Protein AF-A0AAW6BEP5-F1 (afdb_monomer_lite)

Foldseek 3Di:
DAEAEPVVCVVCVVVQVVCCVVPVDKYFYDYPPHTDDTDHD

Radius of gyration: 9.52 Å; chains: 1; bounding box: 21×12×22 Å

Secondary structure (DSSP, 8-state):
-EEEEHHHHHHHHHHHHHHHHHH---EEEEETTEEEEE---

InterPro domains:
  IPR006442 Type II toxin-antitoxin system, antitoxin Phd/YefM [PF02604] (1-35)
  IPR036165 YefM-like superfamily [SSF143120] (1-34)

Structure (mmCIF, N/CA/C/O backbone):
data_AF-A0AAW6BEP5-F1
#
_entry.id   AF-A0AAW6BEP5-F1
#
loop_
_atom_site.group_PDB
_atom_site.id
_atom_site.type_symbol
_atom_site.label_atom_id
_atom_site.label_alt_id
_atom_site.label_comp_id
_atom_site.label_asym_id
_atom_site.label_entity_id
_atom_site.label_seq_id
_atom_site.pdbx_PDB_ins_code
_atom_site.Cartn_x
_atom_site.Cartn_y
_atom_site.Cartn_z
_atom_site.occupancy
_atom_site.B_iso_or_equiv
_atom_site.auth_seq_id
_atom_site.auth_comp_id
_atom_site.auth_asym_id
_atom_site.auth_atom_id
_atom_site.pdbx_PDB_model_num
ATOM 1 N N . MET A 1 1 ? -9.929 1.029 -6.323 1.00 71.81 1 MET A N 1
ATOM 2 C CA . MET A 1 1 ? -8.715 0.183 -6.229 1.00 71.81 1 MET A CA 1
ATOM 3 C C . MET A 1 1 ? -7.503 1.037 -6.528 1.00 71.81 1 MET A C 1
ATOM 5 O O . MET A 1 1 ? -7.167 1.264 -7.687 1.00 71.81 1 MET A O 1
ATOM 9 N N . GLU A 1 2 ? -6.909 1.577 -5.475 1.00 83.44 2 GLU A N 1
ATOM 10 C CA . GLU A 1 2 ? -5.729 2.433 -5.568 1.00 83.44 2 GLU A CA 1
ATOM 11 C C . GLU A 1 2 ? -4.492 1.608 -5.959 1.00 83.44 2 GLU A C 1
ATOM 13 O O . GLU A 1 2 ? -4.365 0.448 -5.562 1.00 83.44 2 GLU A O 1
ATOM 18 N N . LYS A 1 3 ? -3.585 2.177 -6.762 1.00 89.94 3 LYS A N 1
ATOM 19 C CA . LYS A 1 3 ? -2.348 1.515 -7.198 1.00 89.94 3 LYS A CA 1
ATOM 20 C C . LYS A 1 3 ? -1.149 2.224 -6.586 1.00 89.94 3 LYS A C 1
ATOM 22 O O . LYS A 1 3 ? -0.879 3.375 -6.906 1.00 89.94 3 LYS A O 1
ATOM 27 N N . ILE A 1 4 ? -0.408 1.503 -5.757 1.00 91.69 4 ILE A N 1
ATOM 28 C CA . ILE A 1 4 ? 0.687 2.026 -4.945 1.00 91.69 4 ILE A CA 1
ATOM 29 C C . ILE A 1 4 ? 2.001 1.403 -5.411 1.00 91.69 4 ILE A C 1
ATOM 31 O O . ILE A 1 4 ? 2.075 0.217 -5.738 1.00 91.69 4 ILE A O 1
ATOM 35 N N . ASN A 1 5 ? 3.063 2.203 -5.461 1.00 93.62 5 ASN A N 1
ATOM 36 C CA . ASN A 1 5 ? 4.393 1.703 -5.789 1.00 93.62 5 ASN A CA 1
ATOM 37 C C . ASN A 1 5 ? 4.959 0.859 -4.629 1.00 93.62 5 ASN A C 1
ATOM 39 O O . ASN A 1 5 ? 4.813 1.217 -3.466 1.00 93.62 5 ASN A O 1
ATOM 43 N N . ILE A 1 6 ? 5.669 -0.231 -4.920 1.00 94.12 6 ILE A N 1
ATOM 44 C CA . ILE A 1 6 ? 6.334 -1.063 -3.906 1.00 94.12 6 ILE A CA 1
ATOM 45 C C . ILE A 1 6 ? 7.274 -0.270 -2.977 1.00 94.12 6 ILE A C 1
ATOM 47 O O . ILE A 1 6 ? 7.415 -0.630 -1.811 1.00 94.12 6 ILE A O 1
ATOM 51 N N . TYR A 1 7 ? 7.907 0.808 -3.453 1.00 94.19 7 TYR A N 1
ATOM 52 C CA . TYR A 1 7 ? 8.789 1.637 -2.621 1.00 94.19 7 TYR A CA 1
ATOM 53 C C . TYR A 1 7 ? 8.024 2.433 -1.552 1.00 94.19 7 TYR A C 1
ATOM 55 O O . TYR A 1 7 ? 8.499 2.551 -0.425 1.00 94.19 7 TYR A O 1
ATOM 63 N N . GLU A 1 8 ? 6.828 2.909 -1.889 1.00 90.50 8 GLU A N 1
ATOM 64 C CA . GLU A 1 8 ? 5.885 3.520 -0.943 1.00 90.50 8 GLU A CA 1
ATOM 65 C C . GLU A 1 8 ? 5.343 2.451 0.011 1.00 90.50 8 GLU A C 1
ATOM 67 O O . GLU A 1 8 ? 5.409 2.587 1.233 1.00 90.50 8 GLU A O 1
ATOM 72 N N . ALA A 1 9 ? 4.898 1.324 -0.555 1.00 93.38 9 ALA A N 1
ATOM 73 C CA . ALA A 1 9 ? 4.276 0.245 0.199 1.00 93.38 9 ALA A CA 1
ATOM 74 C C . ALA A 1 9 ? 5.208 -0.344 1.264 1.00 93.38 9 ALA A C 1
ATOM 76 O O . ALA A 1 9 ? 4.776 -0.543 2.393 1.00 93.38 9 ALA A O 1
ATOM 77 N N . LYS A 1 10 ? 6.493 -0.572 0.953 1.00 92.25 10 LYS A N 1
ATOM 78 C CA . LYS A 1 10 ? 7.457 -1.092 1.942 1.00 92.25 10 LYS A CA 1
ATOM 79 C C . LYS A 1 10 ? 7.738 -0.102 3.076 1.00 92.25 10 LYS A C 1
ATOM 81 O O . LYS A 1 10 ? 8.078 -0.526 4.173 1.00 92.25 10 LYS A O 1
ATOM 86 N N . THR A 1 11 ? 7.614 1.197 2.806 1.00 96.25 11 THR A N 1
ATOM 87 C CA . THR A 1 11 ? 7.905 2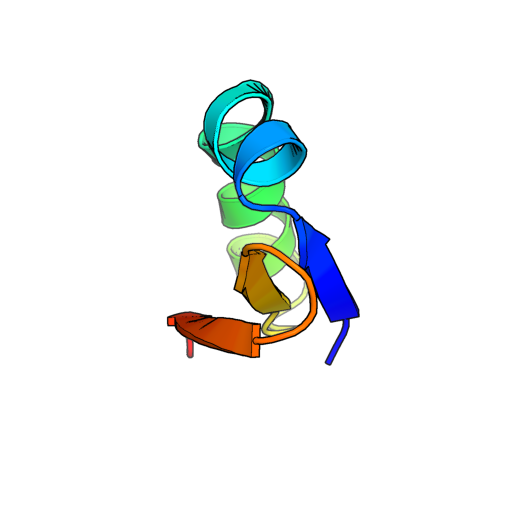.262 3.776 1.00 96.25 11 THR A CA 1
ATOM 88 C C . THR A 1 11 ? 6.719 2.483 4.714 1.00 96.25 11 THR A C 1
ATOM 90 O O . THR A 1 11 ? 6.902 2.743 5.900 1.00 96.25 11 THR A O 1
ATOM 93 N N . HIS A 1 12 ? 5.494 2.328 4.206 1.00 94.44 12 HIS A N 1
ATOM 94 C CA . HIS A 1 12 ? 4.265 2.656 4.932 1.00 94.44 12 HIS A CA 1
ATOM 95 C C . HIS A 1 12 ? 3.299 1.475 5.089 1.00 94.44 12 HIS A C 1
ATOM 97 O O . HIS A 1 12 ? 2.101 1.685 5.282 1.00 94.44 12 HIS A O 1
ATOM 103 N N . LEU A 1 13 ? 3.801 0.236 5.052 1.00 92.94 13 LEU A N 1
ATOM 104 C CA . LEU A 1 13 ? 2.966 -0.968 5.006 1.00 92.94 13 LEU A CA 1
ATOM 105 C C . LEU A 1 13 ? 1.927 -1.016 6.132 1.00 92.94 13 LEU A C 1
ATOM 107 O O . LEU A 1 13 ? 0.751 -1.234 5.867 1.00 92.94 13 LEU A O 1
ATOM 111 N N . SER A 1 14 ? 2.328 -0.742 7.375 1.00 94.25 14 SER A N 1
ATOM 112 C CA . SER A 1 14 ? 1.412 -0.752 8.523 1.00 94.25 14 SER A CA 1
ATOM 113 C C . SER A 1 14 ? 0.263 0.250 8.371 1.00 94.25 14 SER A C 1
ATOM 115 O O . SER A 1 14 ? -0.877 -0.065 8.699 1.00 94.25 14 SER A O 1
ATOM 117 N N . LYS A 1 15 ? 0.533 1.443 7.822 1.00 93.56 15 LYS A N 1
ATOM 118 C CA . LYS A 1 15 ? -0.498 2.460 7.568 1.00 93.56 15 LYS A CA 1
ATOM 119 C C . LYS A 1 15 ? -1.474 1.997 6.486 1.00 93.56 15 LYS A C 1
ATOM 121 O O . LYS A 1 15 ? -2.677 2.192 6.632 1.00 93.56 15 LYS A O 1
ATOM 126 N N . LEU A 1 16 ? -0.961 1.371 5.427 1.00 92.3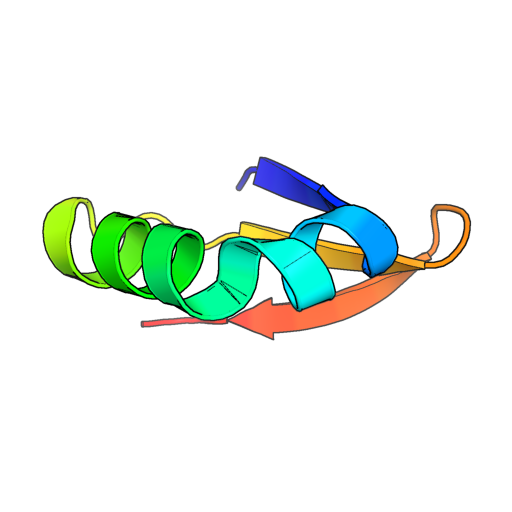8 16 LEU A N 1
ATOM 127 C CA . LEU A 1 16 ? -1.780 0.835 4.340 1.00 92.38 16 LEU A CA 1
ATOM 128 C C . LEU A 1 16 ? -2.694 -0.292 4.828 1.00 92.38 16 LEU A C 1
ATOM 130 O O . LEU A 1 16 ? -3.886 -0.266 4.544 1.00 92.38 16 LEU A O 1
ATOM 134 N N . LEU A 1 17 ? -2.166 -1.224 5.625 1.00 92.19 17 LEU A N 1
ATOM 135 C CA . LEU A 1 17 ? -2.957 -2.307 6.215 1.00 92.19 17 LEU A CA 1
ATOM 136 C C . LEU A 1 17 ? -4.062 -1.774 7.136 1.00 92.19 17 LEU A C 1
ATOM 138 O O . LEU A 1 17 ? -5.201 -2.222 7.037 1.00 92.19 17 LEU A O 1
ATOM 142 N N . ASN A 1 18 ? -3.754 -0.781 7.977 1.00 94.06 18 ASN A N 1
ATOM 143 C CA . ASN A 1 18 ? -4.751 -0.145 8.841 1.00 94.06 18 ASN A CA 1
ATOM 144 C C . ASN A 1 18 ? -5.848 0.559 8.034 1.00 94.06 18 ASN A C 1
ATOM 146 O O . ASN A 1 18 ? -7.013 0.511 8.421 1.00 94.06 18 ASN A O 1
ATOM 150 N N . SER A 1 19 ? -5.487 1.188 6.911 1.00 91.44 19 SER A N 1
ATOM 151 C CA 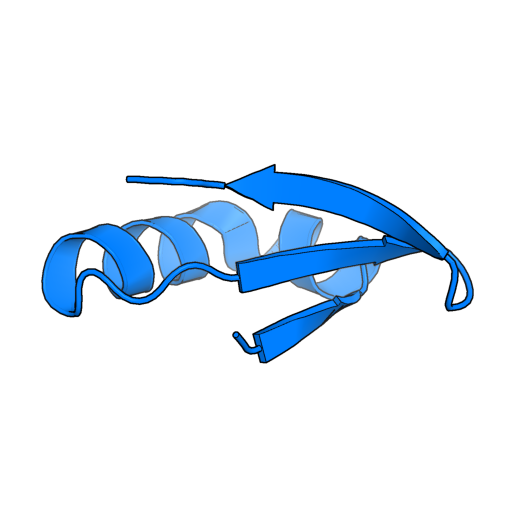. SER A 1 19 ? -6.456 1.793 5.995 1.00 91.44 19 SER A CA 1
ATOM 152 C C . SER A 1 19 ? -7.419 0.737 5.458 1.00 91.44 19 SER A C 1
ATOM 154 O O . SER A 1 19 ? -8.621 0.883 5.640 1.00 91.44 19 SER A O 1
ATOM 156 N N . VAL A 1 20 ? -6.905 -0.376 4.917 1.00 91.69 20 VAL A N 1
ATOM 157 C CA . VAL A 1 20 ? -7.741 -1.483 4.410 1.00 91.69 20 VAL A CA 1
ATOM 158 C C . VAL A 1 20 ? -8.627 -2.060 5.506 1.00 91.69 20 VAL A C 1
ATOM 160 O O . VAL A 1 20 ? -9.807 -2.282 5.275 1.00 91.69 20 VAL A O 1
ATOM 163 N N . ALA A 1 21 ? -8.090 -2.273 6.706 1.00 91.50 21 ALA A N 1
ATOM 164 C CA . ALA A 1 21 ? -8.870 -2.793 7.826 1.00 91.50 21 ALA A CA 1
ATOM 165 C C . ALA A 1 21 ? -9.997 -1.838 8.259 1.00 91.50 21 ALA A C 1
ATOM 167 O O . ALA A 1 21 ? -11.020 -2.286 8.769 1.00 91.50 21 ALA A O 1
ATOM 168 N N . THR A 1 22 ? -9.814 -0.530 8.059 1.00 92.56 22 THR A N 1
ATOM 169 C CA . THR A 1 22 ? -10.787 0.500 8.450 1.00 92.56 22 THR A CA 1
ATOM 170 C C . THR A 1 22 ? -11.827 0.757 7.361 1.00 92.56 22 THR A C 1
ATOM 172 O O . THR A 1 22 ? -13.001 0.943 7.664 1.00 92.56 22 THR A O 1
ATOM 175 N N . THR A 1 23 ? -11.408 0.802 6.096 1.00 90.25 23 THR A N 1
ATOM 176 C CA . THR A 1 23 ? -12.264 1.185 4.962 1.00 90.25 23 THR A CA 1
ATOM 177 C C . THR A 1 23 ? -12.823 -0.015 4.204 1.00 90.25 23 THR A C 1
ATOM 179 O O . THR A 1 23 ? -13.832 0.112 3.518 1.00 90.25 23 THR A O 1
ATOM 182 N N . GLY A 1 24 ? -12.160 -1.169 4.288 1.00 89.88 24 GLY A N 1
ATOM 183 C CA . GLY A 1 24 ? -12.420 -2.337 3.449 1.00 89.88 24 GLY A CA 1
ATOM 184 C C . GLY A 1 24 ? -11.944 -2.183 2.001 1.00 89.88 24 GLY A C 1
ATOM 185 O O . GLY A 1 24 ? -12.111 -3.109 1.206 1.00 89.88 24 GLY A O 1
ATOM 186 N N . GLU A 1 25 ? -11.352 -1.045 1.623 1.00 88.38 25 GLU A N 1
ATOM 187 C CA . GLU A 1 25 ? -10.959 -0.805 0.237 1.00 88.38 25 GLU A CA 1
ATOM 188 C C . GLU A 1 25 ? -9.597 -1.430 -0.092 1.00 88.38 25 GLU A C 1
ATOM 190 O O . GLU A 1 25 ? -8.590 -1.077 0.522 1.00 88.38 25 GLU A O 1
ATOM 195 N N . PRO A 1 26 ? -9.512 -2.316 -1.100 1.00 88.75 26 PRO A N 1
ATOM 196 C CA . PRO A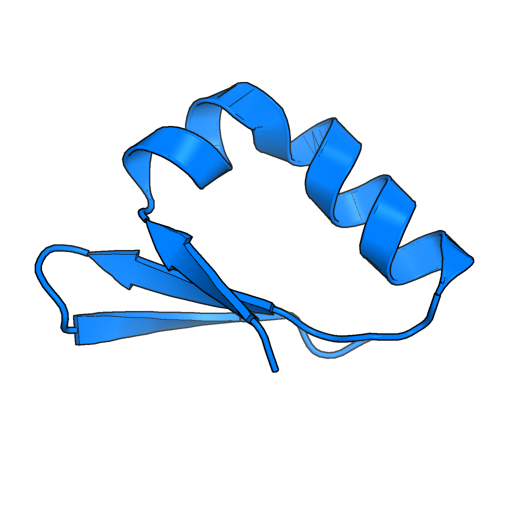 1 26 ? -8.256 -2.953 -1.462 1.00 88.75 26 PRO A CA 1
ATOM 197 C C . PRO A 1 26 ? -7.353 -2.041 -2.302 1.00 88.75 26 PRO A C 1
ATOM 199 O O . PRO A 1 26 ? -7.810 -1.267 -3.156 1.00 88.75 26 PRO A O 1
ATOM 202 N N . PHE A 1 27 ? -6.041 -2.235 -2.144 1.00 89.44 27 PHE A N 1
ATOM 203 C CA . PHE A 1 27 ? -5.011 -1.607 -2.970 1.00 89.44 27 PHE A CA 1
ATOM 204 C C . PHE A 1 27 ? -4.193 -2.632 -3.769 1.00 89.44 27 PHE A C 1
ATOM 206 O O . PHE A 1 27 ? -4.092 -3.821 -3.448 1.00 89.44 27 PHE A O 1
ATOM 213 N N . LEU A 1 28 ? -3.595 -2.146 -4.853 1.00 91.94 28 LEU A N 1
ATOM 214 C CA . LEU A 1 28 ? -2.691 -2.882 -5.726 1.00 91.94 28 LEU A CA 1
ATOM 215 C C . LEU A 1 28 ? -1.263 -2.409 -5.501 1.00 91.94 28 LEU A C 1
ATOM 217 O O . LEU A 1 28 ? -0.981 -1.222 -5.648 1.00 91.94 28 LEU A O 1
ATOM 221 N N . ILE A 1 29 ? -0.341 -3.335 -5.248 1.00 93.19 29 ILE A N 1
ATOM 222 C CA . ILE A 1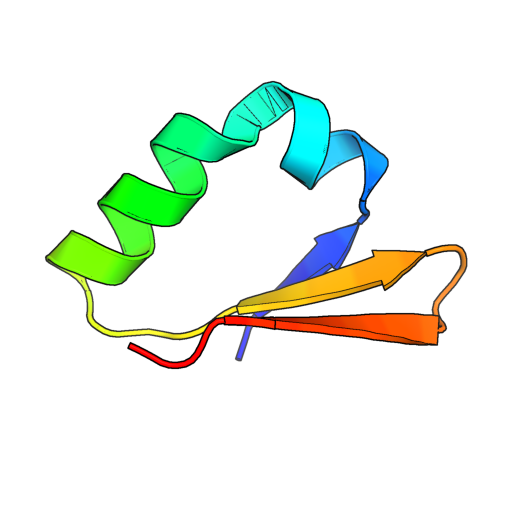 29 ? 1.086 -3.015 -5.213 1.00 93.19 29 ILE A CA 1
ATOM 223 C C . ILE A 1 29 ? 1.666 -3.232 -6.607 1.00 93.19 29 ILE A C 1
ATOM 225 O O . ILE A 1 29 ? 1.541 -4.309 -7.202 1.00 93.19 29 ILE A O 1
ATOM 229 N N . ALA A 1 30 ? 2.334 -2.207 -7.124 1.00 93.75 30 ALA A N 1
ATOM 230 C CA . ALA A 1 30 ? 2.988 -2.225 -8.417 1.00 93.75 30 ALA A CA 1
ATOM 231 C C . ALA A 1 30 ? 4.483 -1.918 -8.315 1.00 93.75 30 ALA A C 1
ATOM 233 O O . ALA A 1 30 ? 4.929 -1.108 -7.506 1.00 93.75 30 ALA A O 1
ATOM 234 N N . ARG A 1 31 ? 5.265 -2.529 -9.201 1.00 92.75 31 ARG A N 1
ATOM 235 C CA . ARG A 1 31 ? 6.678 -2.221 -9.411 1.00 92.75 31 ARG A CA 1
ATOM 236 C C . ARG A 1 31 ? 6.871 -1.863 -10.875 1.00 92.75 31 ARG A C 1
ATOM 238 O O . ARG A 1 31 ? 6.492 -2.638 -11.749 1.00 92.75 31 ARG A O 1
ATOM 245 N N . ASN A 1 32 ? 7.432 -0.684 -11.137 1.00 88.81 32 ASN A N 1
ATOM 246 C CA . ASN A 1 32 ? 7.677 -0.177 -12.493 1.00 88.81 32 ASN A CA 1
ATOM 247 C C . ASN A 1 32 ? 6.423 -0.256 -13.389 1.00 88.81 32 ASN A C 1
ATOM 249 O O . ASN A 1 32 ? 6.465 -0.766 -14.502 1.00 88.81 32 ASN A O 1
ATOM 253 N N . GLY A 1 33 ? 5.269 0.160 -12.859 1.00 82.69 33 GLY A N 1
ATOM 254 C CA . GLY A 1 33 ? 3.992 0.134 -13.582 1.00 82.69 33 GLY A CA 1
ATOM 255 C C . GLY A 1 33 ? 3.310 -1.239 -13.670 1.00 82.69 33 GLY A C 1
ATOM 256 O O . GLY A 1 33 ? 2.104 -1.287 -13.929 1.00 82.69 33 GLY A O 1
ATOM 257 N N . LYS A 1 34 ? 4.000 -2.345 -13.368 1.00 89.06 34 LYS A N 1
ATOM 258 C CA . LYS A 1 34 ? 3.423 -3.698 -13.359 1.00 89.06 34 LYS A CA 1
ATOM 259 C C . LYS A 1 34 ? 2.888 -4.059 -11.974 1.00 89.06 34 LYS A C 1
ATOM 261 O O . LYS A 1 34 ? 3.602 -3.928 -10.986 1.00 89.06 34 LYS A O 1
ATOM 266 N N . VAL A 1 35 ? 1.637 -4.509 -11.896 1.00 89.81 35 VAL A N 1
ATOM 267 C CA . VAL A 1 35 ? 1.043 -5.020 -10.647 1.00 89.81 35 VAL A CA 1
ATOM 268 C C . VAL A 1 35 ? 1.720 -6.339 -10.281 1.00 89.81 35 VAL A C 1
ATOM 270 O O . VAL A 1 35 ? 1.875 -7.204 -11.143 1.00 89.81 35 VAL A O 1
ATOM 273 N N . ILE A 1 36 ? 2.135 -6.474 -9.023 1.00 90.50 36 ILE A N 1
ATOM 274 C CA . ILE A 1 36 ? 2.842 -7.660 -8.514 1.00 90.50 36 ILE A CA 1
ATOM 275 C C . ILE A 1 36 ? 2.138 -8.316 -7.325 1.00 90.50 36 ILE A C 1
ATOM 277 O O . ILE A 1 36 ? 2.383 -9.485 -7.057 1.00 90.50 36 ILE A O 1
ATOM 281 N N . ALA A 1 37 ? 1.276 -7.582 -6.621 1.00 84.25 37 ALA A N 1
ATOM 282 C CA . ALA A 1 37 ? 0.490 -8.114 -5.519 1.00 84.25 37 ALA A CA 1
ATOM 283 C C . ALA A 1 37 ? -0.838 -7.363 -5.399 1.00 84.25 37 ALA A C 1
ATOM 285 O O . ALA A 1 37 ? -0.928 -6.164 -5.687 1.00 84.25 37 ALA A O 1
ATOM 286 N N . ASN A 1 38 ? -1.862 -8.084 -4.962 1.00 82.25 38 ASN A N 1
ATOM 287 C CA . ASN A 1 38 ? -3.173 -7.567 -4.616 1.00 82.25 38 ASN A CA 1
ATOM 288 C C . ASN A 1 38 ? -3.487 -7.978 -3.176 1.00 82.25 38 ASN A C 1
ATOM 290 O O . ASN A 1 38 ? -3.448 -9.158 -2.844 1.00 82.25 38 ASN A O 1
ATOM 294 N N . GLN A 1 39 ? -3.805 -7.016 -2.313 1.00 72.94 39 GLN A N 1
ATOM 295 C CA . GLN A 1 39 ? -4.402 -7.358 -1.029 1.00 72.94 39 GLN A CA 1
ATOM 296 C C . GLN A 1 39 ? -5.915 -7.321 -1.211 1.00 72.94 39 GLN A C 1
ATOM 298 O O . GLN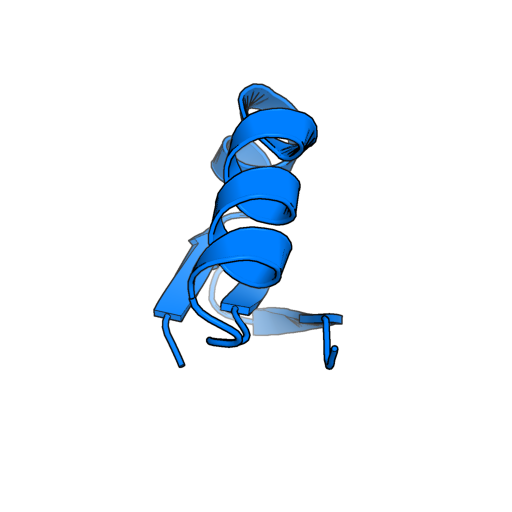 A 1 39 ? -6.476 -6.276 -1.536 1.00 72.94 39 GLN A O 1
ATOM 303 N N . ARG A 1 40 ? -6.570 -8.467 -1.040 1.00 65.81 40 ARG A N 1
ATOM 304 C CA . ARG A 1 40 ? -8.021 -8.546 -0.867 1.00 65.81 40 ARG A CA 1
ATOM 305 C C . ARG A 1 40 ? -8.270 -8.823 0.611 1.00 65.81 40 ARG A C 1
ATOM 307 O O . ARG A 1 40 ? -7.615 -9.707 1.160 1.00 65.81 40 ARG A O 1
ATOM 314 N N . SER A 1 41 ? -9.104 -7.989 1.231 1.00 57.97 41 SER A N 1
ATOM 315 C CA . SER A 1 41 ? -9.582 -8.210 2.596 1.00 57.97 41 SER A CA 1
ATOM 316 C C . SER A 1 41 ? -10.608 -9.332 2.639 1.00 57.97 41 SER A C 1
ATOM 318 O O . SER A 1 41 ? -11.231 -9.597 1.584 1.00 57.97 41 SER A O 1
#

Sequence (41 aa):
MEKINIYEAKTHLSKLLNSVATTGEPFLIARNGKVIANQRS

Organism: NCBI:txid2029681

pLDDT: mean 88.65, std 7.96, range [57.97, 96.25]